Protein AF-A0A533WA91-F1 (afdb_monomer)

Nearest PDB structures (foldseek):
  4abm-assembly1_A  TM=3.503E-01  e=4.504E+00  Homo sapiens

Foldseek 3Di:
DDDDPVNLVVLLVVLVVCCVVPNLLVDDLVSLVSNLVSLVPDDPPVPPVVVVVSVVVNVVSVVVNVVNVVVVVVD

pLDDT: mean 88.91, std 12.4, range [43.22, 97.25]

Radius of gyration: 13.18 Å; Cα contacts (8 Å, |Δi|>4): 35; chains: 1; bounding box: 25×31×37 Å

Solvent-accessible surface area (backbone atoms only — not comparable to full-atom values): 4415 Å² total; per-residue (Å²): 135,84,79,53,70,69,57,55,53,52,49,45,51,51,51,51,49,47,34,72,76,64,33,71,86,70,47,54,73,65,54,45,51,49,47,47,52,50,56,66,71,55,85,39,83,93,36,69,67,57,42,53,50,52,56,51,50,50,52,52,48,54,51,51,49,50,51,54,52,51,56,63,75,77,108

Secondary structure (DSSP, 8-state):
----HHHHHHHHHHHHHHHHHH-GGGS-HHHHHHHHHHHHH---TT-HHHHHHHHHHHHHHHHHHHHHHHHHHT-

Structure (mmCIF, N/CA/C/O backbone):
data_AF-A0A533WA91-F1
#
_entry.id   AF-A0A533WA91-F1
#
loop_
_atom_site.group_PDB
_atom_site.id
_atom_site.type_symbol
_atom_site.label_atom_id
_atom_site.label_alt_id
_atom_site.label_comp_id
_atom_site.label_asym_id
_atom_site.label_entity_id
_atom_site.label_seq_id
_atom_site.pdbx_PDB_ins_code
_atom_site.Cartn_x
_atom_site.Cartn_y
_atom_site.Cartn_z
_atom_site.occupancy
_atom_site.B_iso_or_equiv
_atom_site.auth_seq_id
_atom_site.auth_comp_id
_atom_site.auth_asym_id
_atom_site.auth_atom_id
_atom_site.pdbx_PDB_model_num
ATOM 1 N N . MET A 1 1 ? 13.603 -20.902 -2.495 1.00 43.22 1 MET A N 1
ATOM 2 C CA . MET A 1 1 ? 12.258 -20.839 -3.101 1.00 43.22 1 MET A CA 1
ATOM 3 C C . MET A 1 1 ? 12.293 -19.685 -4.090 1.00 43.22 1 MET A C 1
ATOM 5 O O . MET A 1 1 ? 12.332 -18.545 -3.652 1.00 43.22 1 MET A O 1
ATOM 9 N N . SER A 1 2 ? 12.484 -19.975 -5.380 1.00 43.41 2 SER A N 1
ATOM 10 C CA . SER A 1 2 ? 12.577 -18.946 -6.425 1.00 43.41 2 SER A CA 1
ATOM 11 C C . SER A 1 2 ? 11.155 -18.622 -6.858 1.00 43.41 2 SER A C 1
ATOM 13 O O . SER A 1 2 ? 10.554 -19.414 -7.578 1.00 43.41 2 SER A O 1
ATOM 15 N N . TYR A 1 3 ? 10.587 -17.532 -6.348 1.00 50.88 3 TYR A N 1
ATOM 16 C CA . TYR A 1 3 ? 9.345 -17.002 -6.902 1.00 50.88 3 TYR A CA 1
ATOM 17 C C . TYR A 1 3 ? 9.668 -16.539 -8.324 1.00 50.88 3 TYR A C 1
ATOM 19 O O . TYR A 1 3 ? 10.628 -15.797 -8.530 1.00 50.88 3 TYR A O 1
ATOM 27 N N . SER A 1 4 ? 8.966 -17.078 -9.317 1.00 63.66 4 SER A N 1
ATOM 28 C CA . SER A 1 4 ? 9.063 -16.593 -10.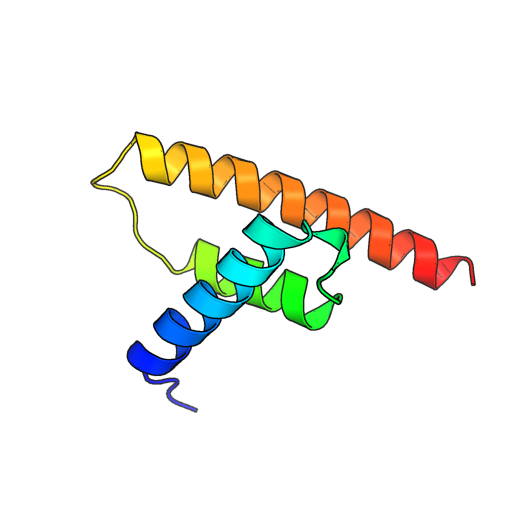690 1.00 63.66 4 SER A CA 1
ATOM 29 C C . SER A 1 4 ? 8.502 -15.173 -10.731 1.00 63.66 4 SER A C 1
ATOM 31 O O . SER A 1 4 ? 7.445 -14.925 -10.152 1.00 63.66 4 SER A O 1
ATOM 33 N N . GLU A 1 5 ? 9.193 -14.247 -11.402 1.00 65.81 5 GLU A N 1
ATOM 34 C CA . GLU A 1 5 ? 8.775 -12.838 -11.520 1.00 65.81 5 GLU A CA 1
ATOM 35 C C . GLU A 1 5 ? 7.323 -12.704 -12.017 1.00 65.81 5 GLU A C 1
ATOM 37 O O . GLU A 1 5 ? 6.587 -11.833 -11.558 1.00 65.81 5 GLU A O 1
ATOM 42 N N . ASP A 1 6 ? 6.868 -13.645 -12.850 1.00 75.19 6 ASP A N 1
ATOM 43 C CA . ASP A 1 6 ? 5.485 -13.739 -13.333 1.00 75.19 6 ASP A CA 1
ATOM 44 C C . ASP A 1 6 ? 4.450 -13.933 -12.211 1.00 75.19 6 ASP A C 1
ATOM 46 O O . ASP A 1 6 ? 3.338 -13.405 -12.274 1.00 75.19 6 ASP A O 1
ATOM 50 N N . GLY A 1 7 ? 4.801 -14.696 -11.172 1.00 86.81 7 GLY A N 1
ATOM 51 C CA . GLY A 1 7 ? 3.922 -14.957 -10.032 1.00 86.81 7 GLY A CA 1
ATOM 52 C C . GLY A 1 7 ? 3.763 -13.729 -9.140 1.00 86.81 7 GLY A C 1
ATOM 53 O O . GLY A 1 7 ? 2.646 -13.390 -8.747 1.00 86.81 7 GLY A O 1
ATOM 54 N N . ASP A 1 8 ? 4.867 -13.031 -8.880 1.00 90.00 8 ASP A N 1
ATOM 55 C CA . ASP A 1 8 ? 4.886 -11.806 -8.079 1.00 90.00 8 ASP A CA 1
ATOM 56 C C . ASP A 1 8 ? 4.166 -10.648 -8.800 1.00 90.00 8 ASP A C 1
ATOM 58 O O . ASP A 1 8 ? 3.438 -9.878 -8.168 1.00 90.00 8 ASP A O 1
ATOM 62 N N . GLU A 1 9 ? 4.301 -10.544 -10.127 1.00 89.88 9 GLU A N 1
ATOM 63 C CA . GLU A 1 9 ? 3.583 -9.561 -10.951 1.00 89.88 9 GLU A CA 1
ATOM 64 C C . GLU A 1 9 ? 2.064 -9.810 -10.931 1.00 89.88 9 GLU A C 1
ATOM 66 O O . GLU A 1 9 ? 1.277 -8.881 -10.711 1.00 89.88 9 GLU A O 1
ATOM 71 N N . ALA A 1 10 ? 1.640 -11.068 -11.100 1.00 93.38 10 ALA A N 1
ATOM 72 C CA . ALA A 1 10 ? 0.230 -11.448 -11.050 1.00 93.38 10 ALA A CA 1
ATOM 73 C C . ALA A 1 10 ? -0.383 -11.206 -9.660 1.00 93.38 10 ALA A C 1
ATOM 75 O O . ALA A 1 10 ? -1.502 -10.692 -9.544 1.00 93.38 10 ALA A O 1
ATOM 76 N N . GLU A 1 11 ? 0.353 -11.536 -8.598 1.00 94.75 11 GLU A N 1
ATOM 77 C CA . GLU A 1 11 ? -0.078 -11.305 -7.221 1.00 94.75 11 GLU A CA 1
ATOM 78 C C . GLU A 1 11 ? -0.184 -9.808 -6.902 1.00 94.75 11 GLU A C 1
ATOM 80 O O . GLU A 1 11 ? -1.194 -9.367 -6.343 1.00 94.7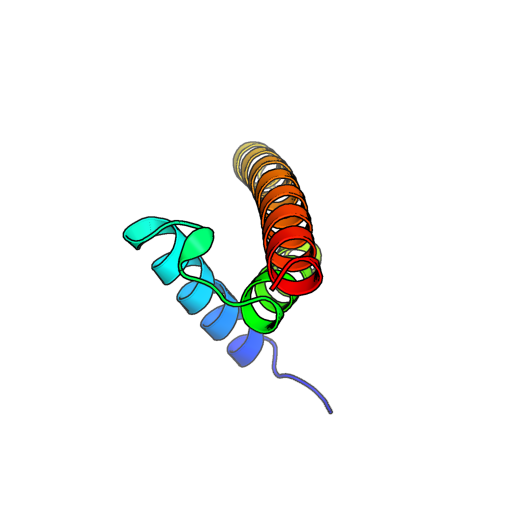5 11 GLU A O 1
ATOM 85 N N . LEU A 1 12 ? 0.800 -9.005 -7.325 1.00 95.06 12 LEU A N 1
ATOM 86 C CA . LEU A 1 12 ? 0.759 -7.550 -7.187 1.00 95.06 12 LEU A CA 1
ATOM 87 C C . LEU A 1 12 ? -0.469 -6.967 -7.895 1.00 95.06 12 LEU A C 1
ATOM 89 O O . LEU A 1 12 ? -1.186 -6.153 -7.308 1.00 95.06 12 LEU A O 1
ATOM 93 N N . 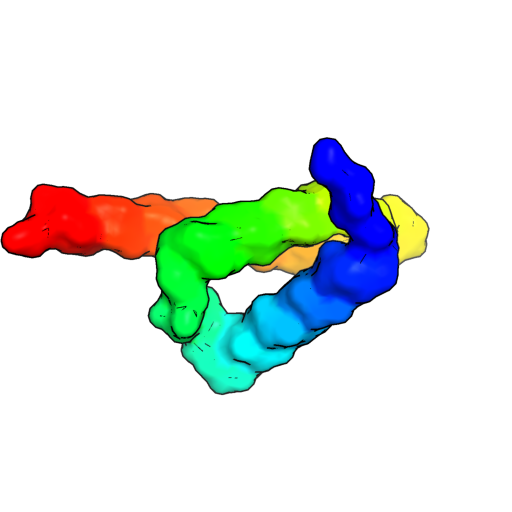GLY A 1 13 ? -0.743 -7.409 -9.125 1.00 95.38 13 GLY A N 1
ATOM 94 C CA . GLY A 1 13 ? -1.931 -7.010 -9.879 1.00 95.38 13 GLY A CA 1
ATOM 95 C C . GLY A 1 13 ? -3.232 -7.353 -9.148 1.00 95.38 13 GLY A C 1
ATOM 96 O O . GLY A 1 13 ? -4.113 -6.498 -9.029 1.00 95.38 13 GLY A O 1
ATOM 97 N N . ARG A 1 14 ? -3.336 -8.566 -8.587 1.00 96.69 14 ARG A N 1
ATOM 98 C CA . ARG A 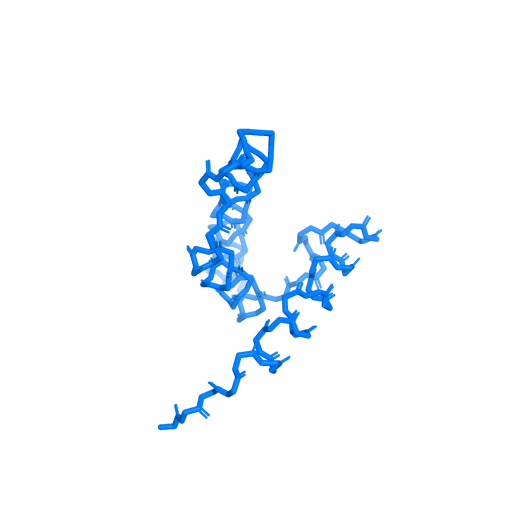1 14 ? -4.507 -9.001 -7.806 1.00 96.69 14 ARG A CA 1
ATOM 99 C C . ARG A 1 14 ? -4.729 -8.118 -6.578 1.00 96.69 14 ARG A C 1
ATOM 101 O O . ARG A 1 14 ? -5.842 -7.639 -6.366 1.00 96.69 14 ARG A O 1
ATOM 108 N N . LEU A 1 15 ? -3.683 -7.896 -5.781 1.00 97.25 15 LEU A N 1
ATOM 109 C CA . LEU A 1 15 ? -3.760 -7.105 -4.549 1.00 97.25 15 LEU A CA 1
ATOM 110 C C . LEU A 1 15 ? -4.095 -5.639 -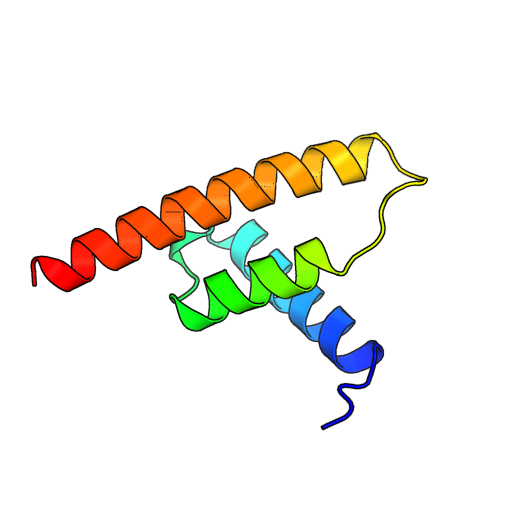4.847 1.00 97.25 15 LEU A C 1
ATOM 112 O O . LEU A 1 15 ? -4.966 -5.064 -4.197 1.00 97.25 15 LEU A O 1
ATOM 116 N N . LEU A 1 16 ? -3.475 -5.048 -5.872 1.00 96.25 16 LEU A N 1
ATOM 117 C CA . LEU A 1 16 ? -3.814 -3.697 -6.325 1.00 96.25 16 LEU A CA 1
ATOM 118 C C . LEU A 1 16 ? -5.256 -3.604 -6.836 1.00 96.25 16 LEU A C 1
ATOM 120 O O . LEU A 1 16 ? -5.919 -2.603 -6.572 1.00 96.25 16 LEU A O 1
A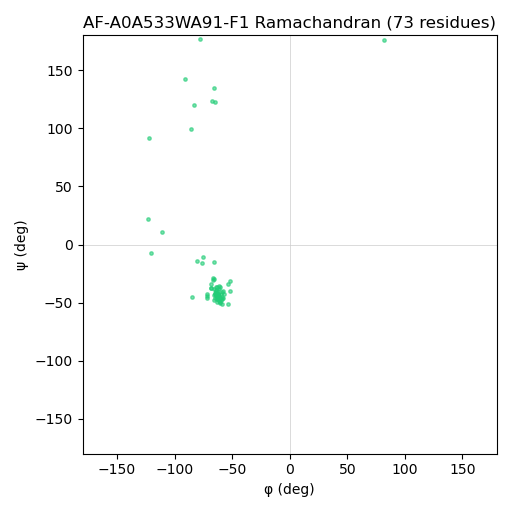TOM 124 N N . GLY A 1 17 ? -5.756 -4.642 -7.511 1.00 97.00 17 GLY A N 1
ATOM 125 C CA . GLY A 1 17 ? -7.154 -4.733 -7.929 1.00 97.00 17 GLY A CA 1
ATOM 126 C C . GLY A 1 17 ? -8.115 -4.690 -6.740 1.00 97.00 17 GLY A C 1
ATOM 127 O O . GLY A 1 17 ? -9.040 -3.880 -6.732 1.00 97.00 17 GLY A O 1
ATOM 128 N N . ILE A 1 18 ? -7.847 -5.482 -5.696 1.00 96.88 18 ILE A N 1
ATOM 129 C CA . ILE A 1 18 ? -8.645 -5.474 -4.458 1.00 96.88 18 ILE A CA 1
ATOM 130 C C . ILE A 1 18 ? -8.607 -4.092 -3.797 1.00 96.88 18 ILE A C 1
ATOM 132 O O . ILE A 1 18 ? -9.652 -3.561 -3.427 1.00 96.88 18 ILE A O 1
ATOM 136 N N . VAL A 1 19 ? -7.425 -3.481 -3.682 1.00 95.94 19 VAL A N 1
ATOM 137 C CA . VAL A 1 19 ? -7.276 -2.150 -3.072 1.00 95.94 19 VAL A CA 1
ATOM 138 C C . VAL A 1 19 ? -7.990 -1.072 -3.883 1.00 95.94 19 VAL A C 1
ATOM 140 O O . VAL A 1 19 ? -8.561 -0.154 -3.297 1.00 95.94 19 VAL A O 1
ATOM 143 N N . SER A 1 20 ? -7.984 -1.172 -5.211 1.00 94.31 20 SER A N 1
ATOM 144 C CA . SER A 1 20 ? -8.688 -0.223 -6.075 1.00 94.31 20 SER A CA 1
ATOM 145 C C . SER A 1 20 ? -10.209 -0.335 -5.954 1.00 94.31 20 SER A C 1
ATOM 147 O O . SER A 1 20 ? -10.887 0.681 -6.080 1.00 94.31 20 SER A O 1
ATOM 149 N N . ASP A 1 21 ? -10.733 -1.542 -5.741 1.00 96.31 21 ASP A N 1
ATOM 150 C CA . ASP A 1 21 ? -12.174 -1.811 -5.652 1.00 96.31 21 ASP A CA 1
ATOM 151 C C . ASP A 1 21 ? -12.725 -1.563 -4.237 1.00 96.31 21 ASP A C 1
ATOM 153 O O . ASP A 1 21 ? -13.747 -0.905 -4.052 1.00 96.31 21 ASP A O 1
ATOM 157 N N . LYS A 1 22 ? -12.018 -2.054 -3.212 1.00 95.38 22 LYS A N 1
ATOM 158 C CA . LYS A 1 22 ? -12.512 -2.136 -1.824 1.00 95.38 22 LYS A CA 1
ATOM 159 C C . LYS A 1 22 ? -11.673 -1.357 -0.810 1.00 95.38 22 LYS A C 1
ATOM 161 O O . LYS A 1 22 ? -12.069 -1.231 0.348 1.00 95.38 22 LYS A O 1
ATOM 166 N N . GLY A 1 23 ? -10.529 -0.815 -1.222 1.00 94.75 23 GLY A N 1
ATOM 167 C CA . GLY A 1 23 ? -9.589 -0.119 -0.344 1.00 94.75 23 GLY A CA 1
ATOM 168 C C . GLY A 1 23 ? -8.658 -1.051 0.438 1.00 94.75 23 GLY A C 1
ATOM 169 O O . GLY A 1 23 ? -8.764 -2.273 0.392 1.00 94.75 23 GLY A O 1
ATOM 170 N N . LEU A 1 24 ? -7.724 -0.453 1.187 1.00 94.44 24 LEU A N 1
ATOM 171 C CA . LEU A 1 24 ? -6.699 -1.183 1.953 1.00 94.44 24 LEU A CA 1
ATOM 172 C C . LEU A 1 24 ? -7.274 -2.036 3.090 1.00 94.44 24 LEU A C 1
ATOM 174 O O . LEU A 1 24 ? -6.727 -3.087 3.393 1.00 94.44 24 LEU A O 1
ATOM 178 N N . LYS A 1 25 ? -8.408 -1.624 3.666 1.00 93.31 25 LYS A N 1
ATOM 179 C CA . LYS A 1 25 ? -9.102 -2.331 4.758 1.00 93.31 25 LYS A CA 1
ATOM 180 C C . LYS A 1 25 ? -9.660 -3.696 4.364 1.00 93.31 25 LYS A C 1
ATOM 182 O O . LYS A 1 25 ? -10.064 -4.461 5.232 1.00 93.31 25 LYS A O 1
ATOM 187 N N . ALA A 1 26 ? -9.746 -3.971 3.063 1.00 95.06 26 ALA A N 1
ATOM 188 C CA . ALA A 1 26 ? -10.190 -5.259 2.552 1.00 95.06 26 ALA A CA 1
ATOM 189 C C . ALA A 1 26 ? -9.084 -6.324 2.574 1.00 95.06 26 ALA A C 1
ATOM 191 O O . ALA A 1 26 ? -9.401 -7.498 2.408 1.00 95.06 26 ALA A O 1
ATOM 192 N N . LEU A 1 27 ? -7.823 -5.918 2.752 1.00 95.25 27 LEU A N 1
ATOM 193 C CA . LEU A 1 27 ? -6.688 -6.824 2.876 1.00 95.25 27 LEU A CA 1
ATOM 194 C C . LEU A 1 27 ? -6.445 -7.175 4.344 1.00 95.25 27 LEU A C 1
ATOM 196 O O . LEU A 1 27 ? -6.555 -6.318 5.225 1.00 95.25 27 LEU A O 1
ATOM 200 N N . ASP A 1 28 ? -6.065 -8.424 4.604 1.00 94.00 28 ASP A N 1
ATOM 201 C CA . ASP A 1 28 ? -5.568 -8.810 5.923 1.00 94.00 28 ASP A CA 1
ATOM 202 C C . ASP A 1 28 ? -4.105 -8.368 6.149 1.00 94.00 28 ASP A C 1
ATOM 20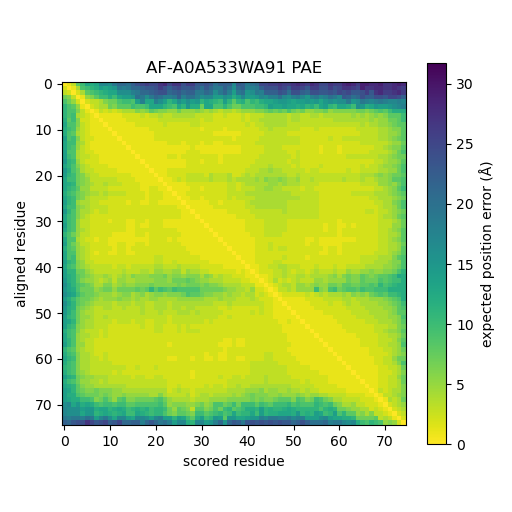4 O O . ASP A 1 28 ? -3.452 -7.795 5.279 1.00 94.00 28 ASP A O 1
ATOM 208 N N . LEU A 1 29 ? -3.564 -8.612 7.348 1.00 93.31 29 LEU A N 1
ATOM 209 C CA . LEU A 1 29 ? -2.191 -8.214 7.686 1.00 93.31 29 LEU A CA 1
ATOM 210 C C . LEU A 1 29 ? -1.129 -8.881 6.801 1.00 93.31 29 LEU A C 1
ATOM 212 O O . LEU A 1 29 ? -0.112 -8.254 6.503 1.00 93.31 29 LEU A O 1
ATOM 216 N N . VAL A 1 30 ? -1.343 -10.137 6.407 1.00 94.31 30 VAL A N 1
ATOM 217 C CA . VAL A 1 30 ? -0.408 -10.882 5.556 1.00 94.31 30 VAL A CA 1
ATOM 218 C C . VAL A 1 30 ? -0.461 -10.318 4.142 1.00 94.31 30 VAL A C 1
ATOM 220 O O . VAL A 1 30 ? 0.583 -10.045 3.554 1.00 94.31 30 VAL A O 1
ATOM 223 N N . GLU A 1 31 ? -1.659 -10.064 3.623 1.00 95.69 31 GLU A N 1
ATOM 224 C CA . GLU A 1 31 ? -1.865 -9.460 2.308 1.00 95.69 31 GLU A CA 1
ATOM 225 C C . GLU A 1 31 ? -1.350 -8.011 2.242 1.00 95.69 31 GLU A C 1
ATOM 227 O O . GLU A 1 31 ? -0.746 -7.622 1.240 1.00 95.69 31 GLU A O 1
ATOM 232 N N . LEU A 1 32 ? -1.515 -7.220 3.310 1.00 95.81 32 LEU A N 1
ATOM 233 C CA . LEU A 1 32 ? -0.955 -5.867 3.419 1.00 95.81 32 LEU A CA 1
ATOM 234 C C . LEU A 1 32 ? 0.578 -5.885 3.393 1.00 95.81 32 LEU A C 1
ATOM 236 O O . LEU A 1 32 ? 1.187 -5.089 2.672 1.00 95.81 32 LEU A O 1
ATOM 240 N N . ASP A 1 33 ? 1.212 -6.787 4.148 1.00 94.88 33 ASP A N 1
ATOM 241 C CA . ASP A 1 33 ? 2.673 -6.908 4.138 1.00 94.88 33 ASP A CA 1
ATOM 242 C C . ASP A 1 33 ? 3.187 -7.451 2.797 1.00 94.88 33 ASP A C 1
ATOM 244 O O . ASP A 1 33 ? 4.177 -6.951 2.257 1.00 94.88 33 ASP A O 1
ATOM 248 N N . ARG A 1 34 ? 2.461 -8.395 2.187 1.00 95.56 34 ARG A N 1
ATOM 249 C CA . ARG A 1 34 ? 2.782 -8.920 0.857 1.00 95.56 34 ARG A CA 1
ATOM 250 C C . ARG A 1 34 ? 2.713 -7.827 -0.208 1.00 95.56 34 ARG A C 1
ATOM 252 O O . ARG A 1 34 ? 3.672 -7.655 -0.961 1.00 95.56 34 ARG A O 1
ATOM 259 N N . LEU A 1 35 ? 1.647 -7.023 -0.218 1.00 96.25 35 LEU A N 1
ATOM 260 C CA . LEU A 1 35 ? 1.517 -5.871 -1.114 1.00 96.25 35 LEU A CA 1
ATOM 261 C C . LEU A 1 35 ? 2.662 -4.867 -0.910 1.00 96.25 35 LEU A C 1
ATOM 263 O O . LEU A 1 35 ? 3.202 -4.337 -1.884 1.00 96.25 35 LEU A O 1
ATOM 267 N N . ARG A 1 36 ? 3.063 -4.618 0.343 1.00 95.62 36 ARG A N 1
ATOM 268 C CA . ARG A 1 36 ? 4.191 -3.737 0.679 1.00 95.62 36 ARG A CA 1
ATOM 269 C C . ARG A 1 36 ? 5.501 -4.238 0.069 1.00 95.62 36 ARG A C 1
ATOM 271 O O . ARG A 1 36 ? 6.192 -3.446 -0.574 1.00 95.62 36 ARG A O 1
ATOM 278 N N . ILE A 1 37 ? 5.821 -5.522 0.240 1.00 95.19 37 ILE A N 1
ATOM 279 C CA . ILE A 1 37 ? 7.047 -6.150 -0.279 1.00 95.19 37 ILE A CA 1
ATOM 280 C C . ILE A 1 37 ? 7.082 -6.083 -1.811 1.00 95.19 37 ILE A C 1
ATOM 282 O O . ILE A 1 37 ? 8.066 -5.610 -2.384 1.00 95.19 37 ILE A O 1
ATOM 286 N N . LEU A 1 38 ? 5.988 -6.472 -2.472 1.00 95.06 38 LEU A N 1
ATOM 287 C CA . LEU A 1 38 ? 5.890 -6.471 -3.936 1.00 95.06 38 LEU A CA 1
ATOM 288 C C . LEU A 1 38 ? 6.023 -5.053 -4.515 1.00 95.06 38 LEU A C 1
ATOM 290 O O . LEU A 1 38 ? 6.759 -4.825 -5.478 1.00 95.06 38 LEU A O 1
ATOM 294 N N . LEU A 1 39 ? 5.379 -4.061 -3.889 1.00 93.62 39 LEU A N 1
ATOM 295 C CA . LEU A 1 39 ? 5.525 -2.661 -4.293 1.00 93.62 39 LEU A CA 1
ATOM 296 C C . LEU A 1 39 ? 6.947 -2.146 -4.092 1.00 93.62 39 LEU A C 1
ATOM 298 O O . LEU A 1 39 ? 7.423 -1.381 -4.929 1.00 93.62 39 LEU A O 1
ATOM 302 N N . GLN A 1 40 ? 7.620 -2.516 -2.999 1.00 93.00 40 GLN A N 1
ATOM 303 C CA . GLN A 1 40 ? 9.008 -2.124 -2.750 1.00 93.00 40 GLN A CA 1
ATOM 304 C C . GLN A 1 40 ? 9.946 -2.675 -3.824 1.00 93.00 40 GLN A C 1
ATOM 306 O O . GLN A 1 40 ? 10.759 -1.898 -4.331 1.00 93.00 40 GLN A O 1
ATOM 311 N N . ALA A 1 41 ? 9.763 -3.941 -4.210 1.00 91.56 41 ALA A N 1
ATOM 312 C CA . ALA A 1 41 ? 10.548 -4.617 -5.238 1.00 91.56 41 ALA A CA 1
ATOM 313 C C . ALA A 1 41 ? 10.337 -4.039 -6.647 1.00 91.56 41 ALA A C 1
ATOM 315 O O . ALA A 1 41 ? 11.271 -4.034 -7.445 1.00 91.56 41 ALA A O 1
ATOM 316 N N . LYS A 1 42 ? 9.147 -3.503 -6.961 1.00 89.12 42 LYS A N 1
ATOM 317 C CA . LYS A 1 42 ? 8.897 -2.931 -8.291 1.00 89.12 42 LYS A CA 1
ATOM 318 C C . LYS A 1 42 ? 9.713 -1.673 -8.561 1.00 89.12 42 LYS A C 1
ATOM 320 O O . LYS A 1 42 ? 9.572 -0.671 -7.853 1.00 89.12 42 LYS A O 1
ATOM 325 N N . ASP A 1 43 ? 10.491 -1.697 -9.636 1.00 88.44 43 ASP A N 1
ATOM 326 C CA . ASP A 1 43 ? 11.207 -0.527 -10.122 1.00 88.44 43 ASP A CA 1
ATOM 327 C C . ASP A 1 43 ? 10.299 0.353 -11.000 1.00 88.44 43 ASP A C 1
ATOM 329 O O . ASP A 1 43 ? 9.762 -0.083 -12.015 1.00 88.44 43 ASP A O 1
ATOM 333 N N . TYR A 1 44 ? 10.114 1.608 -10.584 1.00 87.88 44 TYR A N 1
ATOM 334 C CA . TYR A 1 44 ? 9.399 2.645 -11.337 1.00 87.88 44 TYR A CA 1
ATOM 335 C C . TYR A 1 44 ? 10.281 3.880 -11.568 1.00 87.88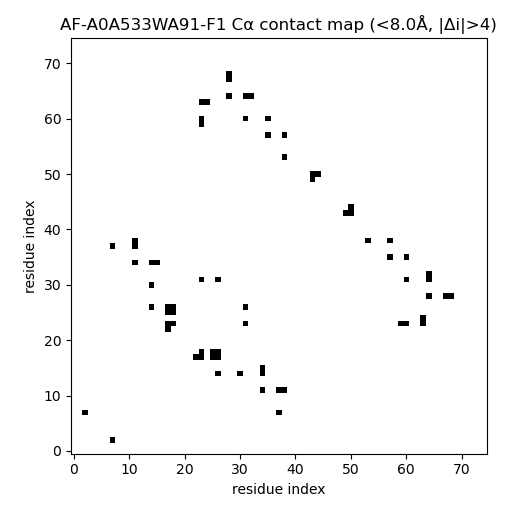 44 TYR A C 1
ATOM 337 O O . TYR A 1 44 ? 9.757 4.983 -11.755 1.00 87.88 44 TYR A O 1
ATOM 345 N N . THR A 1 45 ? 11.608 3.729 -11.508 1.00 85.56 45 THR A N 1
ATOM 346 C CA . THR A 1 45 ? 12.586 4.829 -11.60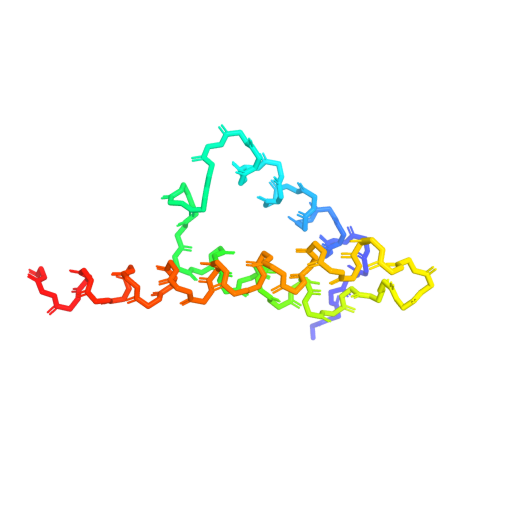2 1.00 85.56 45 THR A CA 1
ATOM 347 C C . THR A 1 45 ? 12.361 5.711 -12.827 1.00 85.56 45 THR A C 1
ATOM 349 O O . THR A 1 45 ? 12.330 6.937 -12.690 1.00 85.56 45 THR A O 1
ATOM 352 N N . ASP A 1 46 ? 12.034 5.110 -13.968 1.00 89.50 46 ASP A N 1
ATOM 353 C CA . ASP A 1 46 ? 11.795 5.832 -15.224 1.00 89.50 46 ASP A CA 1
ATOM 354 C C . ASP A 1 46 ? 10.447 6.569 -15.277 1.00 89.50 46 ASP A C 1
ATOM 356 O O . ASP A 1 46 ? 10.206 7.401 -16.153 1.00 89.50 46 ASP A O 1
ATOM 360 N N . ASN A 1 47 ? 9.551 6.321 -14.316 1.00 93.75 47 ASN A N 1
ATOM 361 C CA . ASN A 1 47 ? 8.233 6.940 -14.263 1.00 93.75 47 ASN A CA 1
ATOM 362 C C . ASN A 1 47 ? 8.016 7.692 -12.946 1.00 93.75 47 ASN A C 1
ATOM 364 O O . ASN A 1 47 ? 7.469 7.183 -11.965 1.00 93.75 47 ASN A O 1
ATOM 368 N N . LYS A 1 48 ? 8.349 8.988 -12.958 1.00 93.06 48 LYS A N 1
ATOM 369 C CA . LYS A 1 48 ? 8.194 9.897 -11.808 1.00 93.06 48 LYS A CA 1
ATOM 370 C C . LYS A 1 48 ? 6.775 9.919 -11.224 1.00 93.06 48 LYS A C 1
ATOM 372 O O . LYS A 1 48 ? 6.618 10.092 -10.013 1.00 93.06 48 LYS A O 1
ATOM 377 N N . LYS A 1 49 ? 5.734 9.773 -12.054 1.00 92.75 49 LYS A N 1
ATOM 378 C CA . LYS A 1 49 ? 4.334 9.748 -11.593 1.00 92.75 49 LYS A CA 1
ATOM 379 C C . LYS A 1 49 ? 4.033 8.442 -10.859 1.00 92.75 49 LYS A C 1
ATOM 381 O O . LYS A 1 49 ? 3.486 8.489 -9.756 1.00 92.75 49 LYS A O 1
ATOM 386 N N . ALA A 1 50 ? 4.442 7.311 -11.429 1.00 91.44 50 ALA A N 1
ATOM 387 C CA . ALA A 1 50 ? 4.300 6.000 -10.802 1.00 91.44 50 ALA A CA 1
ATOM 388 C C . ALA A 1 50 ? 5.088 5.923 -9.488 1.00 91.44 50 ALA A C 1
ATOM 390 O O . ALA A 1 50 ? 4.528 5.523 -8.473 1.00 91.44 50 ALA A O 1
ATOM 391 N N . ASN A 1 51 ? 6.321 6.433 -9.455 1.00 93.25 51 ASN A N 1
ATOM 392 C CA . ASN A 1 51 ? 7.141 6.472 -8.243 1.00 93.25 51 ASN A CA 1
ATOM 393 C C . ASN A 1 51 ? 6.492 7.275 -7.103 1.00 93.25 51 ASN A C 1
ATOM 395 O O . ASN A 1 51 ? 6.459 6.826 -5.955 1.00 93.25 51 ASN A O 1
ATOM 399 N N . LYS A 1 52 ? 5.900 8.439 -7.407 1.00 93.75 52 LYS A N 1
ATOM 400 C CA . LYS A 1 52 ? 5.121 9.206 -6.418 1.00 93.75 52 LYS A CA 1
ATOM 401 C C . LYS A 1 52 ? 3.898 8.430 -5.926 1.00 93.75 52 LYS A C 1
ATOM 403 O O . LYS A 1 52 ? 3.613 8.446 -4.729 1.00 93.75 52 LYS A O 1
ATOM 408 N N . SER A 1 53 ? 3.188 7.761 -6.834 1.00 93.31 53 SER A N 1
ATOM 409 C CA . SER A 1 53 ? 2.022 6.939 -6.495 1.00 93.31 53 SER A CA 1
ATOM 410 C C . SER A 1 53 ? 2.405 5.760 -5.595 1.00 93.31 53 SER A C 1
ATOM 412 O O . SER A 1 53 ? 1.801 5.586 -4.539 1.00 93.31 53 SER A O 1
ATOM 414 N N . LYS A 1 54 ? 3.475 5.029 -5.940 1.00 94.50 54 LYS A N 1
ATOM 415 C CA . LYS A 1 54 ? 4.074 3.958 -5.126 1.00 94.50 54 LYS A CA 1
ATOM 416 C C . LYS A 1 54 ? 4.409 4.459 -3.724 1.00 94.50 54 LYS A C 1
ATOM 418 O O . LYS A 1 54 ? 3.980 3.862 -2.742 1.00 94.50 54 LYS A O 1
ATOM 423 N N . ALA A 1 55 ? 5.126 5.578 -3.612 1.00 94.62 55 ALA A N 1
ATOM 424 C CA . ALA A 1 55 ? 5.507 6.135 -2.315 1.00 94.62 55 ALA A CA 1
ATOM 425 C C . ALA A 1 55 ? 4.291 6.528 -1.458 1.00 94.62 55 ALA A C 1
ATOM 427 O O . ALA A 1 55 ? 4.298 6.326 -0.243 1.00 94.62 55 ALA A O 1
ATOM 428 N N . LYS A 1 56 ? 3.237 7.078 -2.076 1.00 95.75 56 LYS A N 1
ATOM 429 C CA . LYS A 1 56 ? 1.985 7.400 -1.380 1.00 95.75 56 LYS A CA 1
ATOM 430 C C . LYS A 1 56 ? 1.287 6.134 -0.885 1.00 95.75 56 LYS A C 1
ATOM 432 O O . LYS A 1 56 ? 0.919 6.077 0.285 1.00 95.75 56 LYS A O 1
ATOM 437 N N . LEU A 1 57 ? 1.156 5.132 -1.749 1.00 95.69 57 LEU A N 1
ATOM 438 C CA . LEU A 1 57 ? 0.495 3.875 -1.418 1.00 95.69 57 LEU A CA 1
ATOM 439 C C . LEU A 1 57 ? 1.229 3.130 -0.295 1.00 95.69 57 LEU A C 1
ATOM 441 O O . LEU A 1 57 ? 0.593 2.699 0.658 1.00 95.69 57 LEU A O 1
ATOM 445 N N . LEU A 1 58 ? 2.566 3.081 -0.328 1.00 96.44 58 LEU A N 1
ATOM 446 C CA . LEU A 1 58 ? 3.377 2.495 0.747 1.00 96.44 58 LEU A CA 1
ATOM 447 C C . LEU A 1 58 ? 3.141 3.170 2.105 1.00 96.44 58 LEU A C 1
ATOM 449 O O . LEU A 1 58 ? 3.058 2.488 3.124 1.00 96.44 58 LEU A O 1
ATOM 453 N N . LYS A 1 59 ? 2.996 4.502 2.138 1.00 96.69 59 LYS A N 1
ATOM 454 C CA . LYS A 1 59 ? 2.650 5.214 3.380 1.00 96.69 59 LYS A CA 1
ATOM 455 C C . LYS A 1 59 ? 1.274 4.803 3.899 1.00 96.69 59 LYS A C 1
ATOM 457 O O . LYS A 1 59 ? 1.138 4.563 5.092 1.00 96.69 59 LYS A O 1
ATOM 462 N N . GLN A 1 60 ? 0.284 4.702 3.013 1.00 96.50 60 GLN A N 1
ATOM 463 C CA . GLN A 1 60 ? -1.073 4.299 3.388 1.00 96.50 60 GLN A CA 1
ATOM 464 C C . GLN A 1 60 ? -1.114 2.854 3.902 1.00 96.50 60 GLN A C 1
ATOM 466 O O . GLN A 1 60 ? -1.743 2.604 4.925 1.00 96.50 60 GLN A O 1
ATOM 471 N N . ILE A 1 61 ? -0.391 1.934 3.252 1.00 95.88 61 ILE A N 1
ATOM 472 C CA . ILE A 1 61 ? -0.257 0.539 3.701 1.00 95.88 61 ILE A CA 1
ATOM 473 C C . ILE A 1 61 ? 0.348 0.480 5.106 1.00 95.88 61 ILE A C 1
ATOM 475 O O . ILE A 1 61 ? -0.188 -0.206 5.966 1.00 95.88 61 ILE A O 1
ATOM 479 N N . ASN A 1 62 ? 1.428 1.224 5.367 1.00 94.50 62 ASN A N 1
ATOM 480 C CA . ASN A 1 62 ? 2.061 1.232 6.688 1.00 94.50 62 ASN A CA 1
ATOM 481 C C . ASN A 1 62 ? 1.121 1.759 7.785 1.00 94.50 62 ASN A C 1
ATOM 483 O O . ASN A 1 62 ? 1.116 1.218 8.890 1.00 94.50 62 ASN A O 1
ATOM 487 N N . SER A 1 63 ? 0.334 2.799 7.491 1.00 95.38 63 SER A N 1
ATOM 488 C CA . SER A 1 63 ? -0.680 3.310 8.420 1.00 95.38 63 SER A CA 1
ATOM 489 C C . SER A 1 63 ? -1.769 2.272 8.696 1.00 95.38 63 SER A C 1
ATOM 491 O O . SER A 1 63 ? -2.032 1.979 9.858 1.00 95.38 63 SER A O 1
ATOM 493 N N . GLU A 1 64 ? -2.335 1.658 7.654 1.00 94.94 64 GLU A N 1
ATOM 494 C CA . GLU A 1 64 ? -3.383 0.637 7.803 1.00 94.94 64 GLU A CA 1
ATOM 495 C C . GLU A 1 64 ? -2.871 -0.608 8.540 1.00 94.94 64 GLU A C 1
ATOM 497 O O . GLU A 1 64 ? -3.561 -1.157 9.396 1.00 94.94 64 GLU A O 1
ATOM 502 N N . PHE A 1 65 ? -1.632 -1.029 8.269 1.00 92.38 65 PHE A N 1
ATOM 503 C CA . PHE A 1 65 ? -1.000 -2.139 8.978 1.00 92.38 65 PHE A CA 1
ATOM 504 C C . PHE A 1 65 ? -0.872 -1.838 10.477 1.00 92.38 65 PHE A C 1
ATOM 506 O O . PHE A 1 65 ? -1.201 -2.686 11.305 1.00 92.38 65 PHE A O 1
ATOM 513 N N . TYR A 1 66 ? -0.438 -0.627 10.843 1.00 91.75 66 TYR A N 1
ATOM 514 C CA . TYR A 1 66 ? -0.359 -0.206 12.244 1.00 91.75 66 TYR A CA 1
ATOM 515 C C . TYR A 1 66 ? -1.738 -0.163 12.914 1.00 91.75 66 TYR A C 1
ATOM 517 O O . TYR A 1 66 ? -1.894 -0.686 14.019 1.00 91.75 66 TYR A O 1
ATOM 525 N N . ASP A 1 67 ? -2.739 0.405 12.243 1.00 91.62 67 ASP A N 1
ATOM 526 C CA . ASP A 1 67 ? -4.106 0.494 12.763 1.00 91.62 67 ASP A CA 1
ATOM 527 C C . ASP A 1 67 ? -4.728 -0.900 12.949 1.00 91.62 67 ASP A C 1
ATOM 529 O O . ASP A 1 67 ? -5.291 -1.196 14.007 1.00 91.62 67 ASP A O 1
ATOM 533 N N . SER A 1 68 ? -4.524 -1.799 11.984 1.00 89.06 68 SER A N 1
ATOM 534 C CA . SER A 1 68 ? -4.963 -3.199 12.043 1.00 89.06 68 SER A CA 1
ATOM 535 C C . SER A 1 68 ? -4.276 -3.984 13.169 1.00 89.06 68 SER A C 1
ATOM 537 O O . SER A 1 68 ? -4.925 -4.746 13.891 1.00 89.06 68 SER A O 1
ATOM 539 N N . GLN A 1 69 ? -2.967 -3.787 13.369 1.00 86.81 69 GLN A N 1
ATOM 540 C CA . GLN A 1 69 ? -2.215 -4.371 14.491 1.00 86.81 69 GLN A CA 1
ATOM 541 C C . GLN A 1 69 ? -2.718 -3.846 15.837 1.00 86.81 69 GLN A C 1
ATOM 543 O O . GLN A 1 69 ? -2.909 -4.615 16.783 1.00 86.81 69 GLN A O 1
ATOM 548 N N . LYS A 1 70 ? -2.964 -2.534 15.922 1.00 85.12 70 LYS A N 1
ATOM 549 C CA . LYS A 1 70 ? -3.505 -1.890 17.116 1.00 85.12 70 LYS A CA 1
ATOM 550 C C . LYS A 1 70 ? -4.861 -2.495 17.467 1.00 85.12 70 LYS A C 1
ATOM 552 O O . LYS A 1 70 ? -5.035 -2.945 18.593 1.00 85.12 70 LYS A O 1
ATOM 557 N N . GLN A 1 71 ? -5.780 -2.575 16.509 1.00 77.62 71 GLN A N 1
ATOM 558 C CA . GLN A 1 71 ? -7.116 -3.132 16.719 1.00 77.62 71 GLN A CA 1
ATOM 559 C C . GLN A 1 71 ? -7.078 -4.573 17.249 1.00 77.62 71 GLN A C 1
ATOM 561 O O . GLN A 1 71 ? -7.802 -4.885 18.189 1.00 77.62 71 GLN A O 1
ATOM 566 N N . ARG A 1 72 ? -6.197 -5.433 16.717 1.00 74.19 72 ARG A N 1
ATOM 567 C CA . ARG A 1 72 ? -6.042 -6.821 17.200 1.00 74.19 72 ARG A CA 1
ATOM 568 C C . ARG A 1 72 ? -5.485 -6.925 18.616 1.00 74.19 72 ARG A C 1
ATOM 570 O O . ARG A 1 72 ? -5.768 -7.900 19.292 1.00 74.19 72 ARG A O 1
ATOM 577 N N . ARG A 1 73 ? -4.682 -5.956 19.059 1.00 71.75 73 ARG A N 1
ATOM 578 C CA . ARG A 1 73 ? -4.096 -5.952 20.409 1.00 71.75 73 ARG A CA 1
ATOM 579 C C . ARG A 1 73 ? -5.102 -5.558 21.499 1.00 71.75 73 ARG A C 1
ATOM 581 O O . ARG A 1 73 ? -4.819 -5.768 22.674 1.00 71.75 73 ARG A O 1
ATOM 588 N N . PHE A 1 74 ? -6.232 -4.962 21.119 1.00 60.22 74 PHE A N 1
ATOM 589 C CA . PHE A 1 74 ? -7.274 -4.479 22.032 1.00 60.22 74 PHE A CA 1
ATOM 590 C C . PHE A 1 74 ? -8.585 -5.284 21.953 1.00 60.22 74 PHE A C 1
ATOM 592 O O . PHE A 1 74 ? -9.587 -4.849 22.518 1.00 60.22 74 PHE A O 1
ATOM 599 N N . LEU A 1 75 ? -8.575 -6.430 21.264 1.00 54.72 75 LEU A N 1
ATOM 600 C CA . LEU A 1 75 ? -9.644 -7.435 21.230 1.00 54.72 75 LEU A CA 1
ATOM 601 C C . LEU A 1 75 ? -9.203 -8.668 22.023 1.00 54.72 75 LEU A C 1
ATOM 603 O O . LEU A 1 75 ? -10.079 -9.269 22.678 1.00 54.72 75 LEU A O 1
#

Mean predicted aligned error: 4.93 Å

Sequence (75 aa):
MSYSEDGDEAELGRLLGIVSDKGLKALDLVELDRLRILLQAKDYTDNKKANKSKAKLLKQINSEFYDSQKQRRFL